Protein AF-A0A953IMR9-F1 (afdb_monomer_lite)

Secondary structure (DSSP, 8-state):
-----PPPPGGGHHHHHHHHHTSSS-TTTTTHHHHHHHHHHHHTTSSS----S---PPP---BGGGGGT-SSS-TTHHHHHHHTT---BSB---S-TT-----S-TT-B--TTTS-SS-HHHHHHHHHHHT-

pLDDT: mean 87.39, std 10.04, range [54.56, 98.25]

Sequence (132 aa):
MQFDITAPDDALRPALQAKIDGKTKPLGALGRLESLALQLGLIQQTLSPELRAPHILVCAGDHGAAKAGISAFPQDVTWQMVENFLAGVAHEFGARENLVDAKVSPSGTANYLEGPAMTAAQCATAMARGAQ

Foldseek 3Di:
DDDPDDQFDCPCLVVLLCLLCPPPDHPCPVPVVSVVSSVQCRVVVHSDGDDDPDDDDDAAEFFQQVVVVPDPDHRVVRVVVCVVPAEDYLDDPDDDPPYQPQDLDNRTFHNVVVHGRDDPVSVVSSVVSVVD

Radius of gyration: 21.49 Å; chains: 1; bounding box: 46×31×54 Å

Structure (mmCIF, N/CA/C/O backbone):
data_AF-A0A953IMR9-F1
#
_entry.id   AF-A0A953IMR9-F1
#
loop_
_atom_site.group_PDB
_atom_site.id
_atom_site.type_symbol
_atom_site.label_atom_id
_atom_site.label_alt_id
_atom_site.label_comp_id
_atom_site.label_asym_id
_atom_site.label_entity_id
_atom_site.label_seq_id
_atom_site.pdbx_PDB_ins_code
_atom_site.Cartn_x
_atom_site.Cartn_y
_atom_site.Cartn_z
_atom_site.occupancy
_atom_site.B_iso_or_equiv
_atom_site.auth_seq_id
_atom_site.auth_comp_id
_atom_site.auth_asym_id
_atom_site.auth_atom_id
_atom_site.pdbx_PDB_model_num
ATOM 1 N N . MET A 1 1 ? -9.045 5.409 -15.869 1.00 65.12 1 MET A N 1
ATOM 2 C CA . MET A 1 1 ? -9.012 4.420 -14.775 1.00 65.12 1 MET A CA 1
ATOM 3 C C . MET A 1 1 ? -9.642 5.081 -13.564 1.00 65.12 1 MET A C 1
ATOM 5 O O . MET A 1 1 ? -9.256 6.206 -13.273 1.00 65.12 1 MET A O 1
ATOM 9 N N . GLN A 1 2 ? -10.647 4.464 -12.947 1.00 79.31 2 GLN A N 1
ATOM 10 C CA . GLN A 1 2 ? -11.359 5.041 -11.807 1.00 79.31 2 GLN A CA 1
ATOM 11 C C . GLN A 1 2 ? -11.195 4.088 -10.629 1.00 79.31 2 GLN A C 1
ATOM 13 O O . GLN A 1 2 ? -11.606 2.936 -10.712 1.00 79.31 2 GLN A O 1
ATOM 18 N N . PHE A 1 3 ? -10.512 4.555 -9.590 1.00 86.38 3 PHE A N 1
ATOM 19 C CA . PHE A 1 3 ? -10.380 3.828 -8.337 1.00 86.38 3 PHE A CA 1
ATOM 20 C C . PHE A 1 3 ? -11.536 4.232 -7.434 1.00 86.38 3 PHE A C 1
ATOM 22 O O . PHE A 1 3 ? -11.759 5.427 -7.237 1.00 86.38 3 PHE A O 1
ATOM 29 N N . ASP A 1 4 ? -12.250 3.253 -6.891 1.00 89.19 4 ASP A N 1
ATOM 30 C CA . ASP A 1 4 ? -13.280 3.499 -5.886 1.00 89.19 4 ASP A CA 1
ATOM 31 C C . ASP A 1 4 ? -12.639 3.479 -4.493 1.00 89.19 4 ASP A C 1
ATOM 33 O O . ASP A 1 4 ? -12.669 2.484 -3.772 1.00 89.19 4 ASP A O 1
ATOM 37 N N . ILE A 1 5 ? -11.924 4.560 -4.172 1.00 90.62 5 ILE A N 1
ATOM 38 C CA . ILE A 1 5 ? -11.272 4.741 -2.872 1.00 90.62 5 ILE A CA 1
ATOM 39 C C . ILE A 1 5 ? -12.127 5.706 -2.065 1.00 90.62 5 ILE A C 1
ATOM 41 O O . ILE A 1 5 ? -12.097 6.919 -2.279 1.00 90.62 5 ILE A O 1
ATOM 45 N N . THR A 1 6 ? -12.876 5.165 -1.114 1.00 92.31 6 THR A N 1
ATOM 46 C CA . THR A 1 6 ? -13.676 5.954 -0.182 1.00 92.31 6 THR A CA 1
ATOM 47 C C . THR A 1 6 ? -12.873 6.280 1.070 1.00 92.31 6 THR A C 1
ATOM 49 O O . THR A 1 6 ? -12.173 5.423 1.615 1.00 92.31 6 THR A O 1
ATOM 52 N N . ALA A 1 7 ? -13.004 7.509 1.570 1.00 92.94 7 ALA A N 1
ATOM 53 C CA . ALA A 1 7 ? -12.524 7.822 2.910 1.00 92.94 7 ALA A CA 1
ATOM 54 C C . ALA A 1 7 ? -13.270 6.949 3.941 1.00 92.94 7 ALA A C 1
ATOM 56 O O . ALA A 1 7 ? -14.472 6.727 3.769 1.00 92.94 7 ALA A O 1
ATOM 57 N N . PRO A 1 8 ? -12.600 6.460 5.000 1.00 93.31 8 PRO A N 1
ATOM 58 C CA . PRO A 1 8 ? -13.289 5.783 6.091 1.00 93.31 8 PRO A CA 1
ATOM 59 C C . PRO A 1 8 ? -14.383 6.671 6.694 1.00 93.31 8 PRO A C 1
ATOM 61 O O . PRO A 1 8 ? -14.147 7.857 6.928 1.00 93.31 8 PRO A O 1
ATOM 64 N N . ASP A 1 9 ? -15.552 6.095 6.982 1.00 92.56 9 ASP A N 1
ATOM 65 C CA . AS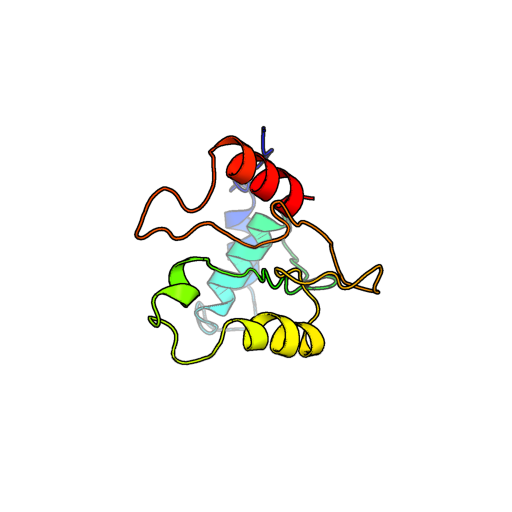P A 1 9 ? -16.581 6.779 7.766 1.00 92.56 9 ASP A CA 1
ATOM 66 C C . ASP A 1 9 ? -16.076 6.980 9.202 1.00 92.56 9 ASP A C 1
ATOM 68 O O . ASP A 1 9 ? -15.585 6.047 9.849 1.00 92.56 9 ASP A O 1
ATOM 72 N N . ASP A 1 10 ? -16.188 8.214 9.686 1.00 94.94 10 ASP A N 1
ATOM 73 C CA . ASP A 1 10 ? -15.718 8.628 11.003 1.00 94.94 10 ASP A CA 1
ATOM 74 C C . ASP A 1 10 ? -16.757 8.390 12.109 1.00 94.94 10 ASP A C 1
ATOM 76 O O . ASP A 1 10 ? -16.437 8.510 13.293 1.00 94.94 10 ASP A O 1
ATOM 80 N N . ALA A 1 11 ? -17.986 7.992 11.760 1.00 96.69 11 ALA A N 1
ATOM 81 C CA . ALA A 1 11 ? -19.068 7.739 12.713 1.00 96.69 11 ALA A CA 1
ATOM 82 C C . ALA A 1 11 ? -18.703 6.701 13.793 1.00 96.69 11 ALA A C 1
ATOM 84 O O . ALA A 1 11 ? -19.182 6.781 14.926 1.00 96.69 11 ALA A O 1
ATOM 85 N N . LEU A 1 12 ? -17.817 5.746 13.478 1.00 96.56 12 LEU A N 1
ATOM 86 C CA . LEU A 1 12 ? -17.345 4.725 14.420 1.00 96.56 12 LEU A CA 1
ATOM 87 C C . LEU A 1 12 ? -16.234 5.204 15.362 1.00 96.56 12 LEU A C 1
ATOM 89 O O . LEU A 1 12 ? -15.954 4.521 16.352 1.00 96.56 12 LEU A O 1
ATOM 93 N N . ARG A 1 13 ? -15.604 6.359 15.102 1.00 97.88 13 ARG A N 1
ATOM 94 C CA . ARG A 1 13 ? -14.466 6.856 15.892 1.00 97.88 13 ARG A CA 1
ATOM 95 C C . ARG A 1 13 ? -14.770 6.930 17.394 1.00 97.88 13 ARG A C 1
ATOM 97 O O . ARG A 1 13 ? -13.956 6.402 18.155 1.00 97.88 13 ARG A O 1
ATOM 104 N N . PRO A 1 14 ? -15.902 7.504 17.860 1.00 98.25 14 PRO A N 1
ATOM 105 C CA . PRO A 1 14 ? -16.181 7.588 19.294 1.00 98.25 14 PRO A CA 1
ATOM 106 C C . PRO A 1 14 ? -16.319 6.208 19.948 1.00 98.25 14 PRO A C 1
ATOM 108 O O . PRO A 1 14 ? -15.778 5.973 21.027 1.00 98.25 14 PRO A O 1
ATOM 111 N N . ALA A 1 15 ? -16.992 5.270 19.275 1.00 98.19 15 ALA A N 1
ATOM 112 C CA . ALA A 1 15 ? -17.197 3.914 19.780 1.00 98.19 15 ALA A CA 1
ATOM 113 C C . ALA A 1 15 ? -15.891 3.097 19.810 1.00 98.19 15 ALA A C 1
ATOM 115 O O . ALA A 1 15 ? -15.644 2.355 20.763 1.00 98.19 15 ALA A O 1
ATOM 116 N N . LEU A 1 16 ? -15.027 3.260 18.801 1.00 98.12 16 LEU A N 1
ATOM 117 C CA . LEU A 1 16 ? -13.687 2.669 18.780 1.00 98.12 16 LEU A CA 1
ATOM 118 C C . LEU A 1 16 ? -12.814 3.213 19.909 1.00 98.12 16 LEU A C 1
ATOM 120 O O . LEU A 1 16 ? -12.221 2.423 20.644 1.00 98.12 16 LEU A O 1
ATOM 124 N N . GLN A 1 17 ? -12.770 4.538 20.074 1.00 98.06 17 GLN A N 1
ATOM 125 C CA . GLN A 1 17 ? -11.983 5.179 21.125 1.00 98.06 17 GLN A CA 1
ATOM 126 C C . GLN A 1 17 ? -12.440 4.710 22.510 1.00 98.06 17 GLN A C 1
ATOM 128 O O . GLN A 1 17 ? -11.621 4.240 23.295 1.00 98.06 17 GLN A O 1
ATOM 133 N N . ALA A 1 18 ? -13.752 4.697 22.768 1.00 98.19 18 ALA A N 1
ATOM 134 C CA . ALA A 1 18 ? -14.309 4.195 24.023 1.00 98.19 18 ALA A CA 1
ATOM 135 C C . ALA A 1 18 ? -13.934 2.726 24.290 1.00 98.19 18 ALA A C 1
ATOM 137 O O . ALA A 1 18 ? -13.603 2.355 25.416 1.00 98.19 18 ALA A O 1
ATOM 138 N N . LYS A 1 19 ? -13.936 1.874 23.256 1.00 98.06 19 LYS A N 1
ATOM 139 C CA . LYS A 1 19 ? -13.531 0.467 23.386 1.00 98.06 19 LYS A CA 1
ATOM 140 C C . LYS A 1 19 ? -12.035 0.303 23.672 1.00 98.06 19 LYS A C 1
ATOM 142 O O . LYS A 1 19 ? -11.661 -0.638 24.375 1.00 98.06 19 LYS A O 1
ATOM 147 N N . ILE A 1 20 ? -11.188 1.166 23.112 1.00 98.00 20 ILE A N 1
ATOM 148 C CA . ILE A 1 20 ? -9.738 1.181 23.352 1.00 98.00 20 ILE A CA 1
ATOM 149 C C . ILE A 1 20 ? -9.442 1.675 24.773 1.00 98.00 20 ILE A C 1
ATOM 151 O O . ILE A 1 20 ? -8.657 1.045 25.486 1.00 98.00 20 ILE A O 1
ATOM 155 N N . ASP A 1 21 ? -10.097 2.751 25.202 1.00 98.06 21 ASP A N 1
ATOM 156 C CA . ASP A 1 21 ? -9.937 3.345 26.533 1.00 98.06 21 ASP A CA 1
ATOM 157 C C . ASP A 1 21 ? -10.481 2.437 27.639 1.00 98.06 21 ASP A C 1
ATOM 159 O O . ASP A 1 21 ? -9.890 2.350 28.710 1.00 98.06 21 ASP A O 1
ATOM 163 N N . GLY A 1 22 ? -11.550 1.684 27.359 1.00 97.56 22 GLY A N 1
ATOM 164 C CA . GLY A 1 22 ? -12.155 0.725 28.288 1.00 97.56 22 GLY A CA 1
ATOM 165 C C . GLY A 1 22 ? -11.380 -0.586 28.479 1.00 97.56 22 GLY A C 1
ATOM 166 O O . GLY A 1 22 ? -11.866 -1.488 29.162 1.00 97.56 22 GLY A O 1
ATOM 167 N N . LYS A 1 23 ? -10.200 -0.749 27.869 1.00 96.69 23 LYS A N 1
ATOM 168 C CA . LYS A 1 23 ? -9.328 -1.905 28.137 1.00 96.69 23 LYS A CA 1
ATOM 169 C C . LYS A 1 23 ? -8.697 -1.787 29.526 1.00 96.69 23 LYS A C 1
ATOM 171 O O . LYS A 1 23 ? -8.496 -0.690 30.029 1.00 96.69 23 LYS A O 1
ATOM 176 N N . THR A 1 24 ? -8.327 -2.918 30.128 1.00 97.06 24 THR A N 1
ATOM 177 C CA . THR A 1 24 ? -7.649 -2.975 31.437 1.00 97.06 24 THR A CA 1
ATOM 178 C C . THR A 1 24 ? -6.204 -2.466 31.339 1.00 97.06 24 THR A C 1
ATOM 180 O O . THR A 1 24 ? -5.248 -3.237 31.368 1.00 97.06 24 THR A O 1
ATOM 183 N N . LYS A 1 25 ? -6.054 -1.154 31.159 1.00 96.06 25 LYS A N 1
ATOM 184 C CA . LYS A 1 25 ? -4.799 -0.414 31.014 1.00 96.06 25 LYS A CA 1
ATOM 185 C C . LYS A 1 25 ? -5.015 1.042 31.451 1.00 96.06 25 LYS A C 1
ATOM 187 O O . LYS A 1 25 ? -6.129 1.543 31.308 1.00 96.06 25 LYS A O 1
ATOM 192 N N . PRO A 1 26 ? -3.984 1.759 31.933 1.00 97.81 26 PRO A N 1
ATOM 193 C CA . PRO A 1 26 ? -4.050 3.215 31.997 1.00 97.81 26 PRO A CA 1
ATOM 194 C C . PRO A 1 26 ? -4.295 3.806 30.600 1.00 97.81 26 PRO A C 1
ATOM 196 O O . PRO A 1 26 ? -3.878 3.229 29.589 1.00 97.81 26 PRO A O 1
ATOM 199 N N . LEU A 1 27 ? -4.959 4.960 30.536 1.00 96.88 27 LEU A N 1
ATOM 200 C CA . LEU A 1 27 ? -5.190 5.662 29.272 1.00 96.88 27 LEU A CA 1
ATOM 201 C C . LEU A 1 27 ? -3.857 5.956 28.572 1.00 96.88 27 LEU A C 1
ATOM 203 O O . LEU A 1 27 ? -2.911 6.429 29.201 1.00 96.88 27 LEU A O 1
ATOM 207 N N . GLY A 1 28 ? -3.777 5.642 27.278 1.00 96.19 28 GLY A N 1
ATOM 208 C CA . GLY A 1 28 ? -2.575 5.848 26.470 1.00 96.19 28 GLY A CA 1
ATOM 209 C C . GLY A 1 28 ? -1.402 4.902 26.757 1.00 96.19 28 GLY A C 1
ATOM 210 O O . GLY A 1 28 ? -0.364 5.034 26.108 1.00 96.19 28 GLY A O 1
ATOM 211 N N . ALA A 1 29 ? -1.520 3.943 27.684 1.00 97.94 29 ALA A N 1
ATOM 212 C CA . ALA A 1 29 ? -0.401 3.087 28.089 1.00 97.94 29 ALA A CA 1
ATOM 213 C C . ALA A 1 29 ? 0.168 2.208 26.959 1.00 97.94 29 ALA A C 1
ATOM 215 O O . ALA A 1 29 ? 1.312 1.769 27.055 1.00 97.94 29 ALA A O 1
ATOM 216 N N . LEU A 1 30 ? -0.596 1.951 25.888 1.00 97.31 30 LEU A N 1
ATOM 217 C CA . LEU A 1 30 ? -0.120 1.179 24.731 1.00 97.31 30 LEU A CA 1
ATOM 218 C C . LEU A 1 30 ? 0.405 2.062 23.583 1.00 97.31 30 LEU A C 1
ATOM 220 O O . LEU A 1 30 ? 0.821 1.545 22.542 1.00 97.31 30 LEU A O 1
ATOM 224 N N . GLY A 1 31 ? 0.405 3.388 23.755 1.00 97.31 31 GLY A N 1
ATOM 225 C CA . GLY A 1 31 ? 0.979 4.348 22.814 1.00 97.31 31 GLY A CA 1
ATOM 226 C C . GLY A 1 31 ? 0.496 4.143 21.375 1.00 97.31 31 GLY A C 1
ATOM 227 O O . GLY A 1 31 ? -0.699 4.194 21.087 1.00 97.31 31 GLY A O 1
ATOM 228 N N . ARG A 1 32 ? 1.434 3.878 20.454 1.00 97.94 32 ARG A N 1
ATOM 229 C CA . ARG A 1 32 ? 1.155 3.707 19.013 1.00 97.94 32 ARG A CA 1
ATOM 230 C C . ARG A 1 32 ? 0.206 2.553 18.684 1.00 97.94 32 ARG A C 1
ATOM 232 O O . ARG A 1 32 ? -0.388 2.563 17.611 1.00 97.94 32 ARG A O 1
ATOM 239 N N . LEU A 1 33 ? 0.064 1.561 19.563 1.00 96.62 33 LEU A N 1
ATOM 240 C CA . LEU A 1 33 ? -0.889 0.475 19.330 1.00 96.62 33 LEU A CA 1
ATOM 241 C C . LEU A 1 33 ? -2.338 0.966 19.421 1.00 96.62 33 LEU A C 1
ATOM 243 O O . LEU A 1 33 ? -3.195 0.436 18.723 1.00 96.62 33 LEU A O 1
ATOM 247 N N . GLU A 1 34 ? -2.616 1.993 20.228 1.00 97.69 34 GLU A N 1
ATOM 248 C CA . GLU A 1 34 ? -3.963 2.562 20.365 1.00 97.69 34 GLU A CA 1
ATOM 249 C C . GLU A 1 34 ? -4.370 3.308 19.094 1.00 97.69 34 GLU A C 1
ATOM 251 O O . GLU A 1 34 ? -5.441 3.059 18.540 1.00 97.69 34 GLU A O 1
ATOM 256 N N . SER A 1 35 ? -3.478 4.154 18.569 1.00 97.25 35 SER A N 1
ATOM 257 C CA . SER A 1 35 ? -3.724 4.867 17.313 1.00 97.25 35 SER A CA 1
ATOM 258 C C . SER A 1 35 ? -3.796 3.923 16.112 1.00 97.25 35 SER A C 1
ATOM 260 O O . SER A 1 35 ? -4.652 4.109 15.248 1.00 97.25 35 SER A O 1
ATOM 262 N N . LEU A 1 36 ? -2.966 2.873 16.079 1.00 97.06 36 LEU A N 1
ATOM 263 C CA . LEU A 1 36 ? -3.034 1.845 15.041 1.00 97.06 36 LEU A CA 1
ATOM 264 C C . LEU A 1 36 ? -4.349 1.055 15.106 1.00 97.06 36 LEU A C 1
ATOM 266 O O . LEU A 1 36 ? -4.972 0.833 14.071 1.00 97.06 36 LEU A O 1
ATOM 270 N N . ALA A 1 37 ? -4.804 0.660 16.299 1.00 96.50 37 ALA A N 1
ATOM 271 C CA . ALA A 1 37 ? -6.073 -0.047 16.467 1.00 96.50 37 ALA A CA 1
ATOM 272 C C . ALA A 1 37 ? -7.270 0.807 16.021 1.00 96.50 37 ALA A C 1
ATOM 274 O O . ALA A 1 37 ? -8.160 0.299 15.339 1.00 96.50 37 ALA A O 1
ATOM 275 N N . LEU A 1 38 ? -7.268 2.105 16.351 1.00 97.12 38 LEU A N 1
ATOM 276 C CA . LEU A 1 38 ? -8.280 3.053 15.885 1.00 97.12 38 LEU A CA 1
ATOM 277 C C . LEU A 1 38 ? -8.269 3.167 14.355 1.00 97.12 38 LEU A C 1
ATOM 279 O O . LEU A 1 38 ? -9.317 3.059 13.726 1.00 97.12 38 LEU A O 1
ATOM 283 N N . GLN A 1 39 ? -7.087 3.334 13.754 1.00 96.94 39 GLN A N 1
ATOM 284 C CA . GLN A 1 39 ? -6.935 3.424 12.302 1.00 96.94 39 GLN A CA 1
ATOM 285 C C . GLN A 1 39 ? -7.436 2.155 11.599 1.00 96.94 39 GLN A C 1
ATOM 287 O O . GLN A 1 39 ? -8.191 2.254 10.635 1.00 96.94 39 GLN A O 1
ATOM 292 N N . LEU A 1 40 ? -7.062 0.969 12.086 1.00 96.62 40 LEU A N 1
ATOM 293 C CA . LEU A 1 40 ? -7.519 -0.303 11.522 1.00 96.62 40 LEU A CA 1
ATOM 294 C C . LEU A 1 40 ? -9.030 -0.489 11.683 1.00 96.62 40 LEU A C 1
ATOM 296 O O . LEU A 1 40 ? -9.679 -0.944 10.747 1.00 96.62 40 LEU A O 1
ATOM 300 N N . GLY A 1 41 ? -9.597 -0.110 12.831 1.00 97.19 41 GLY A N 1
ATOM 301 C CA . GLY A 1 41 ? -11.041 -0.165 13.064 1.00 97.19 41 GLY A CA 1
ATOM 302 C C . GLY A 1 41 ? -11.830 0.740 12.117 1.00 97.19 41 GLY A C 1
ATOM 303 O O . GLY A 1 41 ? -12.871 0.330 11.612 1.00 97.19 41 GLY A O 1
ATOM 304 N N . LEU A 1 42 ? -11.311 1.937 11.819 1.00 97.38 42 LEU A N 1
ATOM 305 C CA . LEU A 1 42 ? -11.904 2.843 10.833 1.00 97.38 42 LEU A CA 1
ATOM 306 C C . LEU A 1 42 ? -11.751 2.298 9.409 1.00 97.38 42 LEU A C 1
ATOM 308 O O . LEU A 1 42 ? -12.723 2.264 8.667 1.00 97.38 42 LEU A O 1
ATOM 312 N N . ILE A 1 43 ? -10.570 1.814 9.019 1.00 95.81 43 ILE A N 1
ATOM 313 C CA . ILE A 1 43 ? -10.358 1.243 7.677 1.00 95.81 43 ILE A CA 1
ATOM 314 C C . ILE A 1 43 ? -11.267 0.029 7.443 1.00 95.81 43 ILE A C 1
ATOM 316 O O . ILE A 1 43 ? -11.879 -0.086 6.388 1.00 95.81 43 ILE A O 1
ATOM 320 N N . GLN A 1 44 ? -11.379 -0.863 8.428 1.00 95.81 44 GLN A N 1
ATOM 321 C CA . GLN A 1 44 ? -12.193 -2.077 8.330 1.00 95.81 44 GLN A CA 1
ATOM 322 C C . GLN A 1 44 ? -13.667 -1.859 8.712 1.00 95.81 44 GLN A C 1
ATOM 324 O O . GLN A 1 44 ? -14.438 -2.816 8.696 1.00 95.81 44 GLN A O 1
ATOM 329 N N . GLN A 1 45 ? -14.053 -0.632 9.085 1.00 96.25 45 GLN A N 1
ATOM 330 C CA . GLN A 1 45 ? -15.410 -0.267 9.507 1.00 96.25 45 GLN A CA 1
ATOM 331 C C . GLN A 1 45 ? -15.982 -1.209 10.585 1.00 96.25 45 GLN A C 1
ATOM 333 O O . GLN A 1 45 ? -17.114 -1.684 10.515 1.00 96.25 45 GLN A O 1
ATOM 338 N N . THR A 1 46 ? -15.176 -1.508 11.608 1.00 96.88 46 THR A N 1
ATOM 339 C CA . THR A 1 46 ? -15.527 -2.450 12.679 1.00 96.88 46 THR A CA 1
ATOM 340 C C . THR A 1 46 ? -14.895 -2.063 14.009 1.00 96.88 46 THR A C 1
ATOM 342 O O . THR A 1 46 ? -13.775 -1.562 14.075 1.00 96.88 46 THR A O 1
ATOM 345 N N . LEU A 1 47 ? -15.585 -2.372 15.111 1.00 97.25 47 LEU A N 1
ATOM 34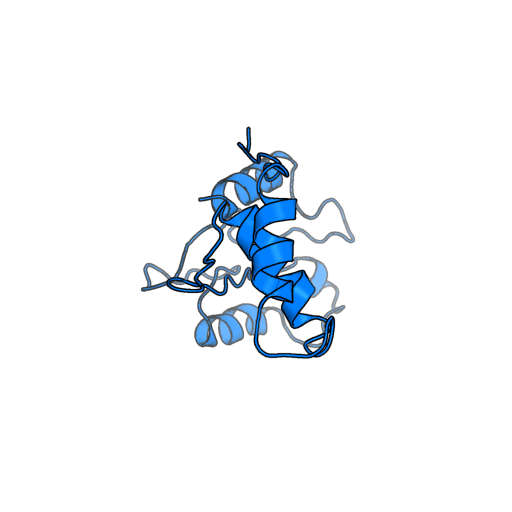6 C CA . LEU A 1 47 ? -15.029 -2.233 16.460 1.00 97.25 47 LEU A CA 1
ATOM 347 C C . LEU A 1 47 ? -13.995 -3.320 16.793 1.00 97.25 47 LEU A C 1
ATOM 349 O O . LEU A 1 47 ? -13.318 -3.229 17.819 1.00 97.25 47 LEU A O 1
ATOM 353 N N . SER A 1 48 ? -13.926 -4.392 16.007 1.00 96.12 48 SER A N 1
ATOM 354 C CA . SER A 1 48 ? -13.046 -5.545 16.225 1.00 96.12 48 SER A CA 1
ATOM 355 C C . SER A 1 48 ? -12.242 -5.817 14.949 1.00 96.12 48 SER A C 1
ATOM 357 O O . SER A 1 48 ? -12.560 -6.774 14.244 1.00 96.12 48 SER A O 1
ATOM 359 N N . PRO A 1 49 ? -11.258 -4.963 14.610 1.00 95.88 49 PRO A N 1
ATOM 360 C CA . PRO A 1 49 ? -10.446 -5.169 13.417 1.00 95.88 49 PRO A CA 1
ATOM 361 C C . PRO A 1 49 ? -9.629 -6.461 13.524 1.00 95.88 49 PRO A C 1
ATOM 363 O O . PRO A 1 49 ? -9.135 -6.806 14.600 1.00 95.88 49 PRO A O 1
ATOM 366 N N . GLU A 1 50 ? -9.464 -7.155 12.400 1.00 96.25 50 GLU A N 1
ATOM 367 C CA . GLU A 1 50 ? -8.698 -8.399 12.291 1.00 96.25 50 GLU A CA 1
ATOM 368 C C . GLU A 1 50 ? -7.803 -8.362 11.047 1.00 96.25 50 GLU A C 1
ATOM 370 O O . GLU A 1 50 ? -8.174 -7.818 10.009 1.00 96.25 50 GLU A O 1
ATOM 375 N N . LEU A 1 51 ? -6.608 -8.946 11.134 1.00 92.56 51 LEU A N 1
ATOM 376 C CA . LEU A 1 51 ? -5.745 -9.154 9.973 1.00 92.56 51 LEU A CA 1
ATOM 377 C C . LEU A 1 51 ? -5.974 -10.572 9.447 1.00 92.56 51 LEU A C 1
ATOM 379 O O . LEU A 1 51 ? -5.556 -11.542 10.078 1.00 92.56 51 LEU A O 1
ATOM 383 N N . ARG A 1 52 ? -6.638 -10.696 8.295 1.00 92.94 52 ARG A N 1
ATOM 384 C CA . ARG A 1 52 ? -6.847 -11.978 7.608 1.00 92.94 52 ARG A CA 1
ATOM 385 C C . ARG A 1 52 ? -5.904 -12.059 6.417 1.00 92.94 52 ARG A C 1
ATOM 387 O O . ARG A 1 52 ? -5.928 -11.152 5.596 1.00 92.94 52 ARG A O 1
ATOM 394 N N . ALA A 1 53 ? -5.106 -13.127 6.346 1.00 89.12 53 ALA A N 1
ATOM 395 C CA . ALA A 1 53 ? -4.166 -13.390 5.250 1.00 89.12 53 ALA A CA 1
ATOM 396 C C . ALA A 1 53 ? -3.371 -12.133 4.820 1.00 89.12 53 ALA A C 1
ATOM 398 O O . ALA A 1 53 ? -3.550 -11.641 3.712 1.00 89.12 53 ALA A O 1
ATOM 399 N N . PRO A 1 54 ? -2.536 -11.545 5.696 1.00 87.88 54 PRO A N 1
ATOM 400 C CA . PRO A 1 54 ? -1.731 -10.396 5.300 1.00 87.88 54 PRO A CA 1
ATOM 401 C C . PRO A 1 54 ? -0.774 -10.787 4.165 1.00 87.88 54 PRO A C 1
ATOM 403 O O . PRO A 1 54 ? -0.035 -11.765 4.278 1.00 87.88 54 PRO A O 1
ATOM 406 N N . HIS A 1 55 ? -0.772 -10.000 3.092 1.00 83.88 55 HIS A N 1
ATOM 407 C CA . HIS A 1 55 ? 0.105 -10.190 1.939 1.00 83.88 55 HIS A CA 1
ATOM 408 C C . HIS A 1 55 ? 1.183 -9.105 1.897 1.00 83.88 55 HIS A C 1
ATOM 410 O O . HIS A 1 55 ? 0.932 -7.947 2.234 1.00 83.88 55 HIS A O 1
ATOM 416 N N . ILE A 1 56 ? 2.380 -9.477 1.446 1.00 82.19 56 ILE A N 1
ATOM 417 C CA . ILE A 1 56 ? 3.436 -8.536 1.072 1.00 82.19 56 ILE A CA 1
ATOM 418 C C . ILE A 1 56 ? 3.550 -8.591 -0.448 1.00 82.19 56 ILE A C 1
ATOM 420 O O . ILE A 1 56 ? 3.911 -9.627 -0.999 1.00 82.19 56 ILE A O 1
ATOM 424 N N . LEU A 1 57 ? 3.236 -7.482 -1.116 1.00 81.88 57 LEU A N 1
ATOM 425 C CA . LEU A 1 57 ? 3.444 -7.333 -2.552 1.00 81.88 57 LEU A CA 1
ATOM 426 C C . LEU A 1 57 ? 4.826 -6.721 -2.791 1.00 81.88 57 LEU A C 1
ATOM 428 O O . LEU A 1 57 ? 5.102 -5.609 -2.340 1.00 81.88 57 LEU A O 1
ATOM 432 N N . VAL A 1 58 ? 5.687 -7.438 -3.509 1.00 79.94 58 VAL A N 1
ATOM 433 C CA . VAL A 1 58 ? 6.991 -6.930 -3.948 1.00 79.94 58 VAL A CA 1
ATOM 434 C C . VAL A 1 58 ? 6.874 -6.538 -5.414 1.00 79.94 58 VAL A C 1
ATOM 436 O O . VAL A 1 58 ? 6.611 -7.383 -6.259 1.00 79.94 58 VAL A O 1
ATOM 439 N N . CYS A 1 59 ? 7.078 -5.262 -5.733 1.00 81.38 59 CYS A N 1
ATOM 440 C CA . CYS A 1 59 ? 7.182 -4.809 -7.118 1.00 81.38 59 CYS A CA 1
ATOM 441 C C . CYS A 1 59 ? 8.653 -4.830 -7.532 1.00 81.38 59 CYS A C 1
ATOM 443 O O . CYS A 1 59 ? 9.460 -4.093 -6.966 1.00 81.38 59 CYS A O 1
ATOM 445 N N . ALA A 1 60 ? 8.992 -5.651 -8.520 1.00 79.56 60 ALA A N 1
ATOM 446 C CA . ALA A 1 60 ? 10.313 -5.654 -9.131 1.00 79.56 60 ALA A CA 1
ATOM 447 C C . ALA A 1 60 ? 10.254 -5.026 -10.531 1.00 79.56 60 ALA A C 1
ATOM 449 O O . ALA A 1 60 ? 9.184 -4.872 -11.124 1.00 79.56 60 ALA A O 1
ATOM 450 N N . GLY A 1 61 ? 11.404 -4.596 -11.039 1.00 81.88 61 GLY A N 1
ATOM 451 C CA . GLY A 1 61 ? 11.512 -3.983 -12.353 1.00 81.88 61 GLY A CA 1
ATOM 452 C C . GLY A 1 61 ? 12.939 -3.543 -12.635 1.00 81.88 61 GLY A C 1
ATOM 453 O O . GLY A 1 61 ? 13.646 -3.093 -11.738 1.00 81.88 61 GLY A O 1
ATOM 454 N N . ASP A 1 62 ? 13.360 -3.674 -13.888 1.00 85.62 62 ASP A N 1
ATOM 455 C CA . ASP A 1 62 ? 14.662 -3.188 -14.329 1.00 85.62 62 ASP A CA 1
ATOM 456 C C . ASP A 1 62 ? 14.592 -1.746 -14.822 1.00 85.62 62 ASP A C 1
ATOM 458 O O . ASP A 1 62 ? 13.603 -1.316 -15.425 1.00 85.62 62 ASP A O 1
ATOM 462 N N . HIS A 1 63 ? 15.690 -1.020 -14.626 1.00 88.94 63 HIS A N 1
ATOM 463 C CA . HIS A 1 63 ? 15.810 0.382 -15.001 1.00 88.94 63 HIS A CA 1
ATOM 464 C C . HIS A 1 63 ? 16.874 0.573 -16.078 1.00 88.94 63 HIS A C 1
ATOM 466 O O . HIS A 1 63 ? 18.048 0.291 -15.847 1.00 88.94 63 HIS A O 1
ATOM 472 N N . GLY A 1 64 ? 16.505 1.144 -17.228 1.00 87.62 64 GLY A N 1
ATOM 473 C CA . GLY A 1 64 ? 17.443 1.417 -18.323 1.00 87.62 64 GLY A CA 1
ATOM 474 C C . GLY A 1 64 ? 18.634 2.294 -17.922 1.00 87.62 64 GLY A C 1
ATOM 475 O O . GLY A 1 64 ? 19.709 2.162 -18.500 1.00 87.62 64 GLY A O 1
ATOM 476 N N . ALA A 1 65 ? 18.477 3.123 -16.885 1.00 90.25 65 ALA A N 1
ATOM 477 C CA . ALA A 1 65 ? 19.557 3.930 -16.322 1.00 90.25 65 ALA A CA 1
ATOM 478 C C . ALA A 1 65 ? 20.713 3.092 -15.751 1.00 90.25 65 ALA A C 1
ATOM 480 O O . ALA A 1 65 ? 21.843 3.569 -15.734 1.00 90.25 65 ALA A O 1
ATOM 481 N N . ALA A 1 66 ? 20.485 1.830 -15.361 1.00 88.12 66 ALA A N 1
ATOM 482 C CA . ALA A 1 66 ? 21.545 0.938 -14.887 1.00 88.12 66 ALA A CA 1
ATOM 483 C C . ALA A 1 66 ? 22.679 0.764 -15.917 1.00 88.12 66 ALA A C 1
ATOM 485 O O . ALA A 1 66 ? 23.839 0.607 -15.537 1.00 88.12 66 ALA A O 1
ATOM 486 N N . LYS A 1 67 ? 22.376 0.888 -17.218 1.00 86.12 67 LYS A N 1
ATOM 487 C CA . LYS A 1 67 ? 23.363 0.837 -18.312 1.00 86.12 67 LYS A CA 1
ATOM 488 C C . LYS A 1 67 ? 24.354 2.004 -18.297 1.00 86.12 67 LYS A C 1
ATOM 490 O O . LYS A 1 67 ? 25.420 1.893 -18.889 1.00 86.12 67 LYS A O 1
ATOM 495 N N . ALA A 1 68 ? 24.032 3.094 -17.601 1.00 89.31 68 ALA A N 1
ATOM 496 C CA . ALA A 1 68 ? 24.928 4.230 -17.407 1.00 89.31 68 ALA A CA 1
ATOM 497 C C . ALA A 1 68 ? 25.951 4.009 -16.273 1.00 89.31 68 ALA A C 1
ATOM 499 O O . ALA A 1 68 ? 26.655 4.943 -15.900 1.00 89.31 68 ALA A O 1
ATOM 500 N N . GLY A 1 69 ? 26.030 2.805 -15.688 1.00 87.94 69 GLY A N 1
ATOM 501 C CA . GLY A 1 69 ? 27.005 2.484 -14.639 1.00 87.94 69 GLY A CA 1
ATOM 502 C C . GLY A 1 69 ? 26.706 3.131 -13.283 1.00 87.94 69 GLY A C 1
ATOM 503 O O . GLY A 1 69 ? 27.578 3.185 -12.424 1.00 87.94 69 GLY A O 1
ATOM 504 N N . ILE A 1 70 ? 25.478 3.621 -13.079 1.00 88.75 70 ILE A N 1
ATOM 505 C CA . ILE A 1 70 ? 25.052 4.263 -11.822 1.00 88.75 70 ILE A CA 1
ATOM 506 C C . ILE A 1 70 ? 24.699 3.258 -10.715 1.00 88.75 70 ILE A C 1
ATOM 508 O O . ILE A 1 70 ? 24.481 3.649 -9.572 1.00 88.75 70 ILE A O 1
ATOM 512 N N . SER A 1 71 ? 24.589 1.973 -11.059 1.00 87.94 71 SER A N 1
ATOM 513 C CA . SER A 1 71 ? 24.283 0.895 -10.121 1.00 87.94 71 SER A CA 1
ATOM 514 C C . SER A 1 71 ? 25.569 0.225 -9.648 1.00 87.94 71 SER A C 1
ATOM 516 O O . SER A 1 71 ? 26.450 -0.069 -10.453 1.00 87.94 71 SER A O 1
ATOM 518 N N . ALA A 1 72 ? 25.643 -0.083 -8.351 1.00 87.94 72 ALA A N 1
ATOM 519 C CA . ALA A 1 72 ? 26.732 -0.874 -7.775 1.00 87.94 72 ALA A CA 1
ATOM 520 C C . ALA A 1 72 ? 26.718 -2.346 -8.234 1.00 87.94 72 ALA A C 1
ATOM 522 O O . ALA A 1 72 ? 27.715 -3.048 -8.081 1.00 87.94 72 ALA A O 1
ATOM 523 N N . PHE A 1 73 ? 25.596 -2.811 -8.790 1.00 84.62 73 PHE A N 1
ATOM 524 C CA . PHE A 1 73 ? 25.394 -4.183 -9.249 1.00 84.62 73 PHE A CA 1
ATOM 525 C C . PHE A 1 73 ? 24.966 -4.211 -10.721 1.00 84.62 73 PHE A C 1
ATOM 527 O O . PHE A 1 73 ? 24.232 -3.312 -11.155 1.00 84.62 73 PHE A O 1
ATOM 534 N N . PRO A 1 74 ? 25.386 -5.229 -11.495 1.00 83.25 74 PRO A N 1
ATOM 535 C CA . PRO A 1 74 ? 24.939 -5.383 -12.872 1.00 83.25 74 PRO A CA 1
ATOM 536 C C . PRO A 1 74 ? 23.432 -5.663 -12.927 1.00 83.25 74 PRO A C 1
ATOM 538 O O . PRO A 1 74 ? 22.850 -6.199 -11.985 1.00 83.25 74 PRO A O 1
ATOM 541 N N . GLN A 1 75 ? 22.809 -5.320 -14.055 1.00 80.25 75 GLN A N 1
ATOM 542 C CA . GLN A 1 75 ? 21.361 -5.451 -14.257 1.00 80.25 75 GLN A CA 1
ATOM 543 C C . GLN A 1 75 ? 20.868 -6.906 -14.112 1.00 80.25 75 GLN A C 1
ATOM 545 O O . GLN A 1 75 ? 19.750 -7.143 -13.667 1.00 80.25 75 GLN A O 1
ATOM 550 N N . ASP A 1 76 ? 21.727 -7.889 -14.387 1.00 80.69 76 ASP A N 1
ATOM 551 C CA . ASP A 1 76 ? 21.397 -9.311 -14.240 1.00 80.69 76 ASP A CA 1
ATOM 552 C C . ASP A 1 76 ? 21.114 -9.734 -12.786 1.00 80.69 76 ASP A C 1
ATOM 554 O O . ASP A 1 76 ? 20.509 -10.778 -12.554 1.00 80.69 76 ASP A O 1
ATOM 558 N N . VAL A 1 77 ? 21.495 -8.934 -11.783 1.00 80.81 77 VAL A N 1
ATOM 559 C CA . VAL A 1 77 ? 21.209 -9.255 -10.374 1.00 80.81 77 VAL A CA 1
ATOM 560 C C . VAL A 1 77 ? 19.715 -9.134 -10.060 1.00 80.81 77 VAL A C 1
ATOM 562 O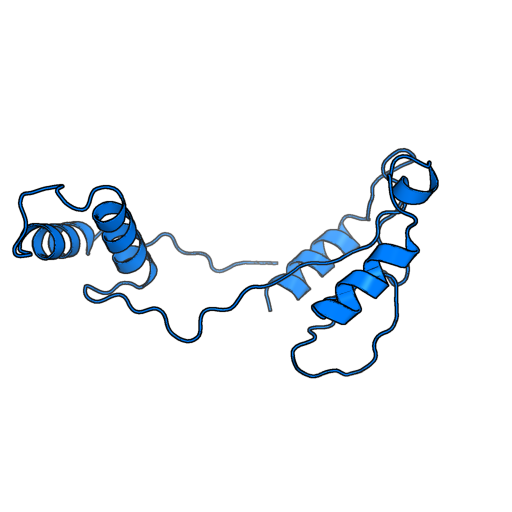 O . VAL A 1 77 ? 19.224 -9.844 -9.182 1.00 80.81 77 VAL A O 1
ATOM 565 N N . THR A 1 78 ? 18.963 -8.293 -10.782 1.00 77.50 78 THR A N 1
ATOM 566 C CA . THR A 1 78 ? 17.531 -8.081 -10.520 1.00 77.50 78 THR A CA 1
ATOM 567 C C . THR A 1 78 ? 16.747 -9.388 -10.642 1.00 77.50 78 THR A C 1
ATOM 569 O O . THR A 1 78 ? 16.011 -9.752 -9.725 1.00 77.50 78 THR A O 1
ATOM 572 N N . TRP A 1 79 ? 16.927 -10.133 -11.740 1.00 73.38 79 TRP A N 1
ATOM 573 C CA . TRP A 1 79 ? 16.194 -11.383 -11.955 1.00 73.38 79 TRP A CA 1
ATOM 574 C C . TRP A 1 79 ? 16.656 -12.495 -11.012 1.00 73.38 79 TRP A C 1
ATOM 576 O O . TRP A 1 79 ? 15.820 -13.261 -10.548 1.00 73.38 79 TRP A O 1
ATOM 586 N N . GLN A 1 80 ? 17.943 -12.528 -10.651 1.00 78.62 80 GLN A N 1
ATOM 587 C CA . GLN A 1 80 ? 18.489 -13.472 -9.669 1.00 78.62 80 GLN A CA 1
ATOM 588 C C . GLN A 1 80 ? 17.904 -13.244 -8.270 1.00 78.62 80 GLN A C 1
ATOM 590 O O . GLN A 1 80 ? 17.535 -14.190 -7.581 1.00 78.62 80 GLN A O 1
ATOM 595 N N . MET A 1 81 ? 17.785 -11.985 -7.840 1.00 79.06 81 MET A N 1
ATOM 596 C CA . MET A 1 81 ? 17.123 -11.652 -6.576 1.00 79.06 81 MET A CA 1
ATOM 597 C C . MET A 1 81 ? 15.641 -11.960 -6.635 1.00 79.06 81 MET A C 1
ATOM 599 O O . MET A 1 81 ? 15.084 -12.479 -5.676 1.00 79.06 81 MET A O 1
ATOM 603 N N . VAL A 1 82 ? 15.011 -11.723 -7.776 1.00 75.50 82 VAL A N 1
ATOM 604 C CA . VAL A 1 82 ? 13.630 -12.124 -7.976 1.00 75.50 82 VAL A CA 1
ATOM 605 C C . VAL A 1 82 ? 13.450 -13.632 -7.980 1.00 75.50 82 VAL A C 1
ATOM 607 O O . VAL A 1 82 ? 12.430 -14.070 -7.482 1.00 75.50 82 VAL A O 1
ATOM 610 N N . GLU A 1 83 ? 14.385 -14.466 -8.424 1.00 68.00 83 GLU A N 1
ATOM 611 C CA . GLU A 1 83 ? 14.231 -15.917 -8.225 1.00 68.00 83 GLU A CA 1
ATOM 612 C C . GLU A 1 83 ? 14.119 -16.302 -6.745 1.00 68.00 83 GLU A C 1
ATOM 614 O O . GLU A 1 83 ? 13.431 -17.266 -6.418 1.00 68.00 83 GLU A O 1
ATOM 619 N N . ASN A 1 84 ? 14.686 -15.494 -5.847 1.00 63.41 84 ASN A N 1
ATOM 620 C CA . ASN A 1 84 ? 14.545 -15.694 -4.408 1.00 63.41 84 ASN A CA 1
ATOM 621 C C . ASN A 1 84 ? 13.184 -15.222 -3.843 1.00 63.41 84 ASN A C 1
ATOM 623 O O . ASN A 1 84 ? 12.859 -15.596 -2.718 1.00 63.41 84 ASN A O 1
ATOM 627 N N . PHE A 1 85 ? 12.392 -14.417 -4.574 1.00 60.75 85 PHE A N 1
ATOM 628 C CA . PHE A 1 85 ? 11.173 -13.746 -4.057 1.00 60.75 85 PHE A CA 1
ATOM 629 C C . PHE A 1 85 ? 9.904 -13.843 -4.945 1.00 60.75 85 PHE A C 1
ATOM 631 O O . PHE A 1 85 ? 8.795 -13.757 -4.434 1.00 60.75 85 PHE A O 1
ATOM 638 N N . LEU A 1 86 ? 10.084 -14.008 -6.256 1.00 57.81 86 LEU A N 1
ATOM 639 C CA . LEU A 1 86 ? 9.170 -14.058 -7.410 1.00 57.81 86 LEU A CA 1
ATOM 640 C C . LEU A 1 86 ? 8.155 -12.899 -7.573 1.00 57.81 86 LEU A C 1
ATOM 642 O O . LEU A 1 86 ? 6.981 -13.034 -7.247 1.00 57.81 86 LEU A O 1
ATOM 646 N N . ALA A 1 87 ? 8.607 -11.805 -8.220 1.00 54.56 87 ALA A N 1
ATOM 647 C CA . ALA A 1 87 ? 7.821 -10.737 -8.875 1.00 54.56 87 ALA A CA 1
ATOM 648 C C . ALA A 1 87 ? 8.556 -10.126 -10.106 1.00 54.56 87 ALA A C 1
ATOM 650 O O . ALA A 1 87 ? 9.777 -10.113 -1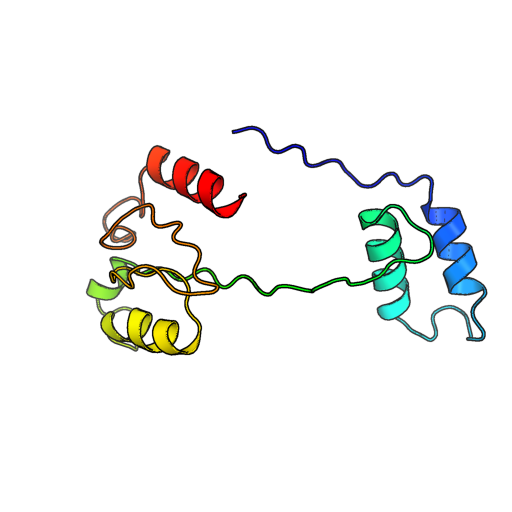0.140 1.00 54.56 87 ALA A O 1
ATOM 651 N N . GLY A 1 88 ? 7.846 -9.629 -11.131 1.00 58.09 88 GLY A N 1
ATOM 652 C CA . GLY A 1 88 ? 8.349 -9.429 -12.513 1.00 58.09 88 GLY A CA 1
ATOM 653 C C . GLY A 1 88 ? 9.504 -8.435 -12.769 1.00 58.09 88 GLY A C 1
ATOM 654 O O . GLY A 1 88 ? 9.493 -7.311 -12.298 1.00 58.09 88 GLY A O 1
ATOM 655 N N . VAL A 1 89 ? 10.467 -8.827 -13.613 1.00 65.94 89 VAL A N 1
ATOM 656 C CA . VAL A 1 89 ? 11.641 -8.036 -14.075 1.00 65.94 89 VAL A CA 1
ATOM 657 C C . VAL A 1 89 ? 11.781 -8.141 -15.599 1.00 65.94 89 VAL A C 1
ATOM 659 O O . VAL A 1 89 ? 10.933 -8.775 -16.232 1.00 65.94 89 VAL A O 1
ATOM 662 N N . ALA A 1 90 ? 12.833 -7.587 -16.214 1.00 71.31 90 ALA A N 1
ATOM 663 C CA . ALA A 1 90 ? 13.143 -7.780 -17.638 1.00 71.31 90 ALA A CA 1
ATOM 664 C C . ALA A 1 90 ? 13.694 -9.197 -17.930 1.00 71.31 90 ALA A C 1
ATOM 666 O O . ALA A 1 90 ? 14.736 -9.375 -18.557 1.00 71.31 90 ALA A O 1
ATOM 667 N N . HIS A 1 91 ? 12.988 -10.214 -17.435 1.00 75.25 91 HIS A N 1
ATOM 668 C CA . HIS A 1 91 ? 13.260 -11.634 -17.606 1.00 75.25 91 HIS A CA 1
ATOM 669 C C . HIS A 1 91 ? 11.940 -12.410 -17.673 1.00 75.25 91 HIS A C 1
ATOM 671 O O . HIS A 1 91 ? 11.012 -12.142 -16.905 1.00 75.25 91 HIS A O 1
ATOM 677 N N . GLU A 1 92 ? 11.840 -13.383 -18.577 1.00 76.69 92 GLU A N 1
ATOM 678 C CA . GLU A 1 92 ? 10.652 -14.225 -18.740 1.00 76.69 92 GLU A CA 1
ATOM 679 C C . GLU A 1 92 ? 10.678 -15.432 -17.799 1.00 76.69 92 GLU A C 1
ATOM 681 O O . GLU A 1 92 ? 11.412 -16.390 -18.016 1.00 76.69 92 GLU A O 1
ATOM 686 N N . PHE A 1 93 ? 9.846 -15.395 -16.755 1.00 74.38 93 PHE A N 1
ATOM 687 C CA . PHE A 1 93 ? 9.794 -16.438 -15.723 1.00 74.38 93 PHE A CA 1
ATOM 688 C C . PHE A 1 93 ? 8.846 -17.607 -16.042 1.00 74.38 93 PHE A C 1
ATOM 690 O O . PHE A 1 93 ? 8.926 -18.647 -15.381 1.00 74.38 93 PHE A O 1
ATOM 697 N N . GLY A 1 94 ? 7.952 -17.452 -17.027 1.00 77.69 94 GLY A N 1
ATOM 698 C CA . GLY A 1 94 ? 6.840 -18.378 -17.265 1.00 77.69 94 GLY A CA 1
ATOM 699 C C . GLY A 1 94 ? 5.787 -18.349 -16.146 1.00 77.69 94 GLY A C 1
ATOM 700 O O . GLY A 1 94 ? 5.819 -17.491 -15.265 1.00 77.69 94 GLY A O 1
ATOM 701 N N . ALA A 1 95 ? 4.841 -19.291 -16.176 1.00 79.06 95 ALA A N 1
ATOM 702 C CA . ALA A 1 95 ? 3.824 -19.418 -15.132 1.00 79.06 95 ALA A CA 1
ATOM 703 C C . ALA A 1 95 ? 4.428 -20.018 -13.850 1.00 79.06 95 ALA A C 1
ATOM 705 O O . ALA A 1 95 ? 5.042 -21.086 -13.896 1.00 79.06 95 ALA A O 1
ATOM 706 N N . ARG A 1 96 ? 4.241 -19.344 -12.708 1.00 76.94 96 ARG A N 1
ATOM 707 C CA . ARG A 1 96 ? 4.699 -19.793 -11.382 1.00 76.94 96 ARG A CA 1
ATOM 708 C C . ARG A 1 96 ? 3.639 -19.488 -10.326 1.00 76.94 96 ARG A C 1
ATOM 710 O O . ARG A 1 96 ? 2.898 -18.516 -10.449 1.00 76.94 96 ARG A O 1
ATOM 717 N N . GLU A 1 97 ? 3.572 -20.314 -9.288 1.00 77.88 97 GLU A N 1
ATOM 718 C CA . GLU A 1 97 ? 2.705 -20.067 -8.133 1.00 77.88 97 GLU A CA 1
ATOM 719 C C . GLU A 1 97 ? 3.125 -18.764 -7.427 1.00 77.88 97 GLU A C 1
ATOM 721 O O . GLU A 1 97 ? 4.318 -18.496 -7.289 1.00 77.88 97 GLU A O 1
ATOM 726 N N . ASN A 1 98 ? 2.155 -17.944 -7.003 1.00 75.44 98 ASN A N 1
ATOM 727 C CA . ASN A 1 98 ? 2.348 -16.628 -6.366 1.00 75.44 98 ASN A CA 1
ATOM 728 C C . ASN A 1 98 ? 3.020 -15.540 -7.226 1.00 75.44 98 ASN A C 1
ATOM 730 O O . ASN A 1 98 ? 3.166 -14.411 -6.763 1.00 75.44 98 ASN A O 1
ATOM 734 N N . LEU A 1 99 ? 3.372 -15.835 -8.482 1.00 77.00 99 LEU A N 1
ATOM 735 C CA . LEU A 1 99 ? 3.886 -14.839 -9.413 1.00 77.00 99 LEU A CA 1
ATOM 736 C C . LEU A 1 99 ? 2.730 -14.178 -10.169 1.00 77.00 99 LEU A C 1
ATOM 738 O O . LEU A 1 99 ? 2.085 -14.799 -11.013 1.00 77.00 99 LEU A O 1
ATOM 742 N N . VAL A 1 100 ? 2.519 -12.889 -9.913 1.00 77.25 100 VAL A N 1
ATOM 743 C CA . VAL A 1 100 ? 1.630 -12.054 -10.727 1.00 77.25 100 VAL A CA 1
ATOM 744 C C . VAL A 1 100 ? 2.447 -11.421 -11.852 1.00 77.25 100 VAL A C 1
ATOM 746 O O . VAL A 1 100 ? 3.309 -10.573 -11.609 1.00 77.25 100 VAL A O 1
ATOM 749 N N . ASP A 1 101 ? 2.186 -11.822 -13.097 1.00 76.44 101 ASP A N 1
ATOM 750 C CA . ASP A 1 101 ? 2.800 -11.181 -14.262 1.00 76.44 101 ASP A CA 1
ATOM 751 C C . ASP A 1 101 ? 2.047 -9.898 -14.646 1.00 76.44 101 ASP A C 1
ATOM 753 O O . ASP A 1 101 ? 1.046 -9.907 -15.365 1.00 76.44 101 ASP A O 1
ATOM 757 N N . ALA A 1 102 ? 2.559 -8.768 -14.163 1.00 79.12 102 ALA A N 1
ATOM 758 C CA . ALA A 1 102 ? 2.037 -7.436 -14.446 1.00 79.12 102 ALA A CA 1
ATOM 759 C C . ALA A 1 102 ? 2.917 -6.625 -15.425 1.00 79.12 102 ALA A C 1
ATOM 761 O O . ALA A 1 102 ? 2.760 -5.405 -15.521 1.00 79.12 102 ALA A O 1
ATOM 762 N N . LYS A 1 103 ? 3.833 -7.252 -16.182 1.00 77.19 103 LYS A N 1
ATOM 763 C CA . LYS A 1 103 ? 4.850 -6.528 -16.974 1.00 77.19 103 LYS A CA 1
ATOM 764 C C . LYS A 1 103 ? 4.281 -5.644 -18.083 1.00 77.19 103 LYS A C 1
ATOM 766 O O . LYS A 1 103 ? 3.647 -6.116 -19.024 1.00 77.19 103 LYS A O 1
ATOM 771 N N . VAL A 1 104 ? 4.628 -4.361 -18.061 1.00 81.62 104 VAL A N 1
ATOM 772 C CA . VAL A 1 104 ? 4.253 -3.399 -19.117 1.00 81.62 104 VAL A CA 1
ATOM 773 C C . VAL A 1 104 ? 5.296 -3.230 -20.223 1.00 81.62 104 VAL A C 1
ATOM 775 O O . VAL A 1 104 ? 5.004 -2.630 -21.255 1.00 81.62 104 VAL A O 1
ATOM 778 N N . SER A 1 105 ? 6.513 -3.733 -20.008 1.00 79.50 105 SER A N 1
ATOM 779 C CA . SER A 1 105 ? 7.630 -3.674 -20.954 1.00 79.50 105 SER A CA 1
ATOM 780 C C . SER A 1 105 ? 8.533 -4.896 -20.755 1.00 79.50 105 SER A C 1
ATOM 782 O O . SER A 1 105 ? 8.915 -5.160 -19.613 1.00 79.50 105 SER A O 1
ATOM 784 N N . PRO A 1 106 ? 8.915 -5.621 -21.824 1.00 73.12 106 PRO A N 1
ATOM 785 C CA . PRO A 1 106 ? 9.785 -6.794 -21.716 1.00 73.12 106 PRO A CA 1
ATOM 786 C C . PRO A 1 106 ? 11.232 -6.437 -21.336 1.00 73.12 106 PRO A C 1
ATOM 788 O O . PRO A 1 106 ? 11.968 -7.291 -20.861 1.00 73.12 106 PRO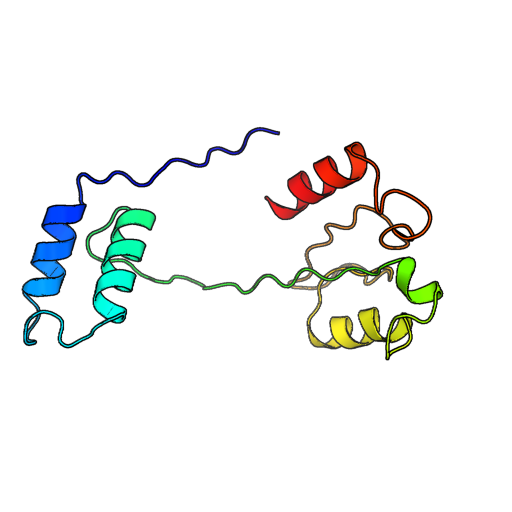 A O 1
ATOM 791 N N . SER A 1 107 ? 11.649 -5.180 -21.524 1.00 79.69 107 SER A N 1
ATOM 792 C CA . SER A 1 107 ? 13.030 -4.722 -21.311 1.00 79.69 107 SER A CA 1
ATOM 793 C C . SER A 1 107 ? 13.205 -3.792 -20.103 1.00 79.69 107 SER A C 1
ATOM 795 O O . SER A 1 107 ? 14.217 -3.097 -20.014 1.00 79.69 107 SER A O 1
ATOM 797 N N . GLY A 1 108 ? 12.215 -3.718 -19.206 1.00 83.69 108 GLY A N 1
ATOM 798 C CA . GLY A 1 108 ? 12.204 -2.745 -18.108 1.00 83.69 108 GLY A CA 1
ATOM 799 C C . GLY A 1 108 ? 11.914 -1.314 -18.579 1.00 83.69 108 GLY A C 1
ATOM 800 O O . GLY A 1 108 ? 11.406 -1.102 -19.689 1.00 83.69 108 GLY A O 1
ATOM 801 N N . THR A 1 109 ? 12.192 -0.326 -17.725 1.00 91.25 109 THR A N 1
ATOM 802 C CA . THR A 1 109 ? 11.993 1.095 -18.053 1.00 91.25 109 THR A CA 1
ATOM 803 C C . THR A 1 109 ? 13.096 1.617 -18.973 1.00 91.25 109 THR A C 1
ATOM 805 O O . THR A 1 109 ? 14.224 1.126 -18.953 1.00 91.25 109 THR A O 1
ATOM 808 N N . ALA A 1 110 ? 12.814 2.672 -19.734 1.00 91.94 110 ALA A N 1
ATOM 809 C CA . ALA A 1 110 ? 13.838 3.418 -20.461 1.00 91.94 110 ALA A CA 1
ATOM 810 C C . ALA A 1 110 ? 14.831 4.111 -19.504 1.00 91.94 110 ALA A C 1
ATOM 812 O O . ALA A 1 110 ? 14.598 4.209 -18.292 1.00 91.94 110 ALA A O 1
ATOM 813 N N . ASN A 1 111 ? 15.950 4.589 -20.057 1.00 92.75 111 ASN A N 1
ATOM 814 C CA . ASN A 1 111 ? 16.925 5.382 -19.317 1.00 92.75 111 ASN A CA 1
ATOM 815 C C . ASN A 1 111 ? 16.364 6.783 -19.044 1.00 92.75 111 ASN A C 1
ATOM 817 O O . ASN A 1 111 ? 16.242 7.596 -19.960 1.00 92.75 111 ASN A O 1
ATOM 821 N N . TYR A 1 112 ? 16.063 7.079 -17.778 1.00 92.31 112 TYR A N 1
ATOM 822 C CA . TYR A 1 112 ? 15.499 8.375 -17.407 1.00 92.31 112 TYR A CA 1
ATOM 823 C C . TYR A 1 112 ? 16.480 9.551 -17.571 1.00 92.31 112 TYR A C 1
ATOM 825 O O . TYR A 1 112 ? 16.071 10.707 -17.509 1.00 92.31 112 TYR A O 1
ATOM 833 N N . LEU A 1 113 ? 17.773 9.269 -17.765 1.00 91.94 113 LEU A 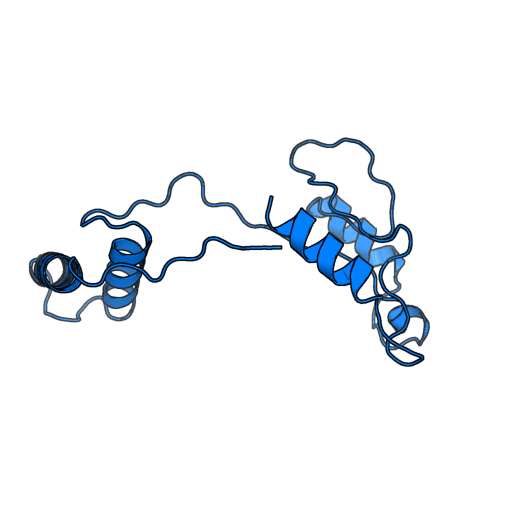N 1
ATOM 834 C CA . LEU A 1 113 ? 18.790 10.283 -18.054 1.00 91.94 113 LEU A CA 1
ATOM 835 C C . LEU A 1 113 ? 18.692 10.812 -19.495 1.00 91.94 113 LEU A C 1
ATOM 837 O O . LEU A 1 113 ? 19.200 11.891 -19.781 1.00 91.94 113 LEU A O 1
ATOM 841 N N . GLU A 1 114 ? 18.048 10.064 -20.394 1.00 93.25 114 GLU A N 1
ATOM 842 C CA . GLU A 1 114 ? 17.935 10.387 -21.825 1.00 93.25 114 GLU A CA 1
ATOM 843 C C . GLU A 1 114 ? 16.515 10.817 -22.225 1.00 93.25 114 GLU A C 1
ATOM 845 O O . GLU A 1 114 ? 16.318 11.471 -23.247 1.00 93.25 114 GLU A O 1
ATOM 850 N N . GLY A 1 115 ? 15.509 10.462 -21.426 1.00 93.62 115 GLY A N 1
ATOM 851 C CA . GLY A 1 115 ? 14.105 10.743 -21.704 1.00 93.62 115 GLY A CA 1
ATOM 852 C C . GLY A 1 115 ? 13.192 10.188 -20.611 1.00 93.62 115 GLY A C 1
ATOM 853 O O . GLY A 1 115 ? 13.669 9.782 -19.561 1.00 93.62 115 GLY A O 1
ATOM 854 N N . PRO A 1 116 ? 11.866 10.156 -20.797 1.00 95.44 116 PRO A N 1
ATOM 855 C CA . PRO A 1 116 ? 10.970 9.573 -19.802 1.00 95.44 116 PRO A CA 1
ATOM 856 C C . PRO A 1 116 ? 11.186 8.056 -19.666 1.00 95.44 116 PRO A C 1
ATOM 858 O O . PRO A 1 116 ? 11.313 7.345 -20.660 1.00 95.44 116 PRO A O 1
ATOM 861 N N . ALA A 1 117 ? 11.148 7.543 -18.431 1.00 93.56 117 ALA A N 1
ATOM 862 C CA . ALA A 1 117 ? 11.307 6.114 -18.125 1.00 93.56 117 ALA A CA 1
ATOM 863 C C . ALA A 1 117 ? 10.237 5.224 -18.793 1.00 93.56 117 ALA A C 1
ATOM 865 O O . ALA A 1 117 ? 10.468 4.044 -19.056 1.00 93.56 117 ALA A O 1
ATOM 866 N N . MET A 1 118 ? 9.057 5.779 -19.058 1.00 94.50 118 MET A N 1
ATOM 867 C CA . MET A 1 118 ? 7.965 5.125 -19.773 1.00 94.50 118 MET A CA 1
ATOM 868 C C . MET A 1 118 ? 7.021 6.173 -20.367 1.00 94.50 118 MET A C 1
ATOM 870 O O . MET A 1 118 ? 6.977 7.318 -19.915 1.00 94.50 118 MET A O 1
ATOM 874 N N . THR A 1 119 ? 6.232 5.777 -21.361 1.00 94.62 119 THR A N 1
ATOM 875 C CA . THR A 1 119 ? 5.134 6.602 -21.881 1.00 94.62 119 THR A CA 1
ATOM 876 C C . THR A 1 119 ? 3.992 6.710 -20.864 1.00 94.62 119 THR A C 1
ATOM 878 O O . THR A 1 119 ? 3.812 5.840 -20.009 1.00 94.62 119 THR A O 1
ATOM 881 N N . ALA A 1 120 ? 3.147 7.738 -20.992 1.00 94.81 120 ALA A N 1
ATOM 882 C CA . ALA A 1 120 ? 1.945 7.874 -20.162 1.00 94.81 120 ALA A CA 1
ATOM 883 C C . ALA A 1 120 ? 1.002 6.657 -20.282 1.00 94.81 120 ALA A C 1
ATOM 885 O O . ALA A 1 120 ? 0.408 6.235 -19.293 1.00 94.81 120 ALA A O 1
ATOM 886 N N . ALA A 1 121 ? 0.911 6.051 -21.472 1.00 93.62 121 ALA A N 1
ATOM 887 C CA . ALA A 1 121 ? 0.112 4.849 -21.708 1.00 93.62 121 ALA A CA 1
ATOM 888 C C . ALA A 1 121 ? 0.674 3.612 -20.982 1.00 93.62 121 ALA A C 1
ATOM 890 O O . ALA A 1 121 ? -0.085 2.848 -20.383 1.00 93.62 121 ALA A O 1
ATOM 891 N N . GLN A 1 122 ? 2.000 3.433 -20.982 1.00 91.44 122 GLN A N 1
ATOM 892 C CA . GLN A 1 122 ? 2.660 2.374 -20.209 1.00 91.44 122 GLN A CA 1
ATOM 893 C C . GLN A 1 122 ? 2.452 2.570 -18.704 1.00 91.44 122 GLN A C 1
ATOM 895 O O . GLN A 1 122 ? 2.124 1.609 -18.015 1.00 91.44 122 GLN A O 1
ATOM 900 N N . CYS A 1 123 ? 2.557 3.808 -18.211 1.00 91.56 123 CYS A N 1
ATOM 901 C CA . CYS A 1 123 ? 2.283 4.136 -16.811 1.00 91.56 123 CYS A CA 1
ATOM 902 C C . CYS A 1 123 ? 0.833 3.808 -16.423 1.00 91.56 123 CYS A C 1
ATOM 904 O O . CYS A 1 123 ? 0.595 3.092 -15.453 1.00 91.56 123 CYS A O 1
ATOM 906 N N . ALA A 1 124 ? -0.144 4.243 -17.226 1.00 91.50 124 ALA A N 1
ATOM 907 C CA . ALA A 1 124 ? -1.552 3.928 -16.991 1.00 91.50 124 ALA A CA 1
ATOM 908 C C . ALA A 1 124 ? -1.817 2.412 -16.993 1.00 91.50 124 ALA A C 1
ATOM 910 O O . ALA A 1 124 ? -2.581 1.917 -16.168 1.00 91.50 124 ALA A O 1
ATOM 911 N N . THR A 1 125 ? -1.149 1.668 -17.878 1.00 89.88 125 THR A N 1
ATOM 912 C CA . THR A 1 125 ? -1.235 0.200 -17.917 1.00 89.88 125 THR A CA 1
ATOM 913 C C . THR A 1 125 ? -0.620 -0.433 -16.667 1.00 89.88 125 THR A C 1
ATOM 915 O O . THR A 1 125 ? -1.192 -1.376 -16.127 1.00 89.88 125 THR A O 1
ATOM 918 N N . ALA A 1 126 ? 0.509 0.087 -16.175 1.00 88.81 126 ALA A N 1
ATOM 919 C CA . ALA A 1 126 ? 1.175 -0.426 -14.977 1.00 88.81 126 ALA A CA 1
ATOM 920 C C . ALA A 1 126 ? 0.294 -0.232 -13.740 1.00 88.81 126 ALA A C 1
ATOM 922 O O . ALA A 1 126 ? 0.082 -1.174 -12.982 1.00 88.81 126 ALA A O 1
ATOM 923 N N . MET A 1 127 ? -0.299 0.958 -13.602 1.00 89.62 127 MET A N 1
ATOM 924 C CA . MET A 1 127 ? -1.279 1.252 -12.555 1.00 89.62 127 MET A CA 1
ATOM 925 C C . MET A 1 127 ? -2.508 0.343 -12.656 1.00 89.62 127 MET A C 1
ATOM 927 O O . MET A 1 127 ? -2.989 -0.143 -11.639 1.00 89.62 127 MET A O 1
ATOM 931 N N . ALA A 1 128 ? -2.993 0.074 -13.874 1.00 88.00 128 ALA A N 1
ATOM 932 C CA . ALA A 1 128 ? -4.130 -0.814 -14.103 1.00 88.00 128 ALA A CA 1
ATOM 933 C C . ALA A 1 128 ? -3.872 -2.258 -13.684 1.00 88.00 128 ALA A C 1
ATOM 935 O O . ALA A 1 128 ? -4.749 -2.880 -13.093 1.00 88.00 128 ALA A O 1
ATOM 936 N N . ARG A 1 129 ? -2.679 -2.776 -13.975 1.00 86.75 129 ARG A N 1
ATOM 937 C CA . ARG A 1 129 ? -2.298 -4.144 -13.618 1.00 86.75 129 ARG A CA 1
ATOM 938 C C . ARG A 1 129 ? -1.959 -4.291 -12.141 1.00 86.75 129 ARG A C 1
ATOM 940 O O . ARG A 1 129 ? -2.322 -5.294 -11.556 1.00 86.75 129 ARG A O 1
ATOM 947 N N . GLY A 1 130 ? -1.307 -3.296 -11.539 1.00 85.31 130 GLY A N 1
ATOM 948 C CA . GLY A 1 130 ? -0.963 -3.322 -10.113 1.00 85.31 130 GLY A CA 1
ATOM 949 C C . GLY A 1 130 ? -2.155 -3.144 -9.167 1.00 85.31 130 GLY A C 1
ATOM 950 O O . GLY A 1 130 ? -2.004 -3.340 -7.968 1.00 85.31 130 GLY A O 1
ATOM 951 N N . ALA A 1 131 ? -3.315 -2.738 -9.686 1.00 85.19 131 ALA A N 1
ATOM 952 C CA . ALA A 1 131 ? -4.540 -2.559 -8.913 1.00 85.19 131 ALA A CA 1
ATOM 953 C C . ALA A 1 131 ? -5.456 -3.791 -8.877 1.00 85.19 131 ALA A C 1
ATOM 955 O O . ALA A 1 131 ? -6.446 -3.770 -8.145 1.00 85.19 131 ALA A O 1
ATOM 956 N N . GLN A 1 132 ? -5.181 -4.789 -9.720 1.00 78.25 132 GLN A N 1
ATOM 957 C CA . GLN A 1 132 ? -5.889 -6.071 -9.750 1.00 78.25 132 GLN A CA 1
ATOM 958 C C . GLN A 1 132 ? -5.331 -6.995 -8.671 1.00 78.25 132 GLN A C 1
ATOM 960 O O . GLN A 1 132 ? -6.146 -7.749 -8.101 1.00 78.25 132 GLN A O 1
#